Protein AF-A0A945H332-F1 (afdb_monomer)

Sequence (83 aa):
MLTNEELKEAVMYGYDSMTWITWLVLALLTMKTIQAFNKAYADNYNYTAMRANTDKTGIAQFYYAIIMSILCVIVFFLPYVLK

Mean predicted aligned error: 4.56 Å

pLDDT: mean 90.49, std 6.56, range [59.97, 97.31]

Radius of gyration: 16.37 Å; Cα contacts (8 Å, |Δi|>4): 66; chains: 1; bounding box: 36×19×42 Å

Solvent-accessible surface area (backbone atoms only — not comparable to full-atom values): 4454 Å² total; per-residue (Å²): 130,83,50,76,65,57,51,51,50,44,52,52,51,16,62,75,67,53,48,74,64,54,53,52,51,44,51,52,36,51,52,51,21,52,54,24,40,52,55,18,47,67,88,22,96,43,70,71,48,20,69,68,39,87,64,54,64,26,42,51,26,40,53,50,19,52,52,33,50,52,47,40,53,48,63,51,42,42,62,53,76,72,105

Secondary structure (DSSP, 8-state):
---HHHHHHHHHHHHHT--HHHHHHHHHHHHHHHHHHHHHTSS-SSHHHHHH-S-THHHHHHHHHHHHHHHHHHHHHHHHHT-

Structure (mmCIF, N/CA/C/O backbone):
data_AF-A0A945H332-F1
#
_entry.id   AF-A0A945H332-F1
#
loop_
_atom_site.group_PDB
_atom_site.id
_atom_site.type_symbol
_atom_site.label_atom_id
_atom_site.label_alt_id
_atom_site.label_comp_id
_atom_site.label_asym_id
_atom_site.label_entity_id
_atom_site.label_seq_id
_atom_site.pdbx_PDB_ins_code
_atom_site.Cartn_x
_atom_site.Cartn_y
_atom_site.Cartn_z
_atom_site.occupancy
_atom_site.B_iso_or_equiv
_atom_site.auth_seq_id
_atom_site.auth_comp_id
_atom_site.auth_asym_id
_atom_site.auth_atom_id
_atom_site.pdbx_PDB_model_num
ATOM 1 N N . MET A 1 1 ? 7.586 -5.543 21.159 1.00 59.97 1 MET A N 1
ATOM 2 C CA . MET A 1 1 ? 6.882 -6.419 20.197 1.00 59.97 1 MET A CA 1
ATOM 3 C C . MET A 1 1 ? 5.475 -6.567 20.736 1.00 59.97 1 MET A C 1
ATOM 5 O O . MET A 1 1 ? 5.378 -6.873 21.916 1.00 59.97 1 MET A O 1
ATOM 9 N N . LEU A 1 2 ? 4.440 -6.284 19.941 1.00 70.12 2 LEU A N 1
ATOM 10 C CA . LEU A 1 2 ? 3.061 -6.572 20.351 1.00 70.12 2 LEU A CA 1
ATOM 11 C C . LEU A 1 2 ? 2.917 -8.085 20.535 1.00 70.12 2 LEU A C 1
ATOM 13 O O . LEU A 1 2 ? 3.409 -8.860 19.711 1.00 70.12 2 LEU A O 1
ATOM 17 N N . THR A 1 3 ? 2.284 -8.495 21.622 1.00 89.31 3 THR A N 1
ATOM 18 C CA . THR A 1 3 ? 1.884 -9.883 21.842 1.00 89.31 3 THR A CA 1
ATOM 19 C C . THR A 1 3 ? 0.782 -10.271 20.851 1.00 89.31 3 THR A C 1
ATOM 21 O O . THR A 1 3 ? 0.085 -9.420 20.292 1.00 89.31 3 THR A O 1
ATOM 24 N N . ASN A 1 4 ? 0.602 -11.574 20.620 1.00 89.06 4 ASN A N 1
ATOM 25 C CA . ASN A 1 4 ? -0.458 -12.060 19.730 1.00 89.06 4 ASN A CA 1
ATOM 26 C C . ASN A 1 4 ? -1.862 -11.638 20.201 1.00 89.06 4 ASN A C 1
ATOM 28 O O . ASN A 1 4 ? -2.746 -11.446 19.367 1.00 89.06 4 ASN A O 1
ATOM 32 N N . GLU A 1 5 ? -2.071 -11.484 21.513 1.00 90.50 5 GLU A N 1
ATOM 33 C CA . GLU A 1 5 ? -3.351 -11.025 22.060 1.00 90.50 5 GLU A CA 1
ATOM 34 C C . GLU A 1 5 ? -3.593 -9.541 21.778 1.00 90.50 5 GLU A C 1
ATOM 36 O O . GLU A 1 5 ? -4.660 -9.198 21.272 1.00 90.50 5 GLU A O 1
ATOM 41 N N . GLU A 1 6 ? -2.591 -8.683 21.988 1.00 84.94 6 GLU A N 1
ATOM 42 C CA . GLU A 1 6 ? -2.695 -7.249 21.681 1.00 84.94 6 GLU A CA 1
ATOM 43 C C . GLU A 1 6 ? -2.930 -7.006 20.182 1.00 84.94 6 GLU A C 1
ATOM 45 O O . GLU A 1 6 ? -3.714 -6.139 19.800 1.00 84.94 6 GLU A O 1
ATOM 50 N 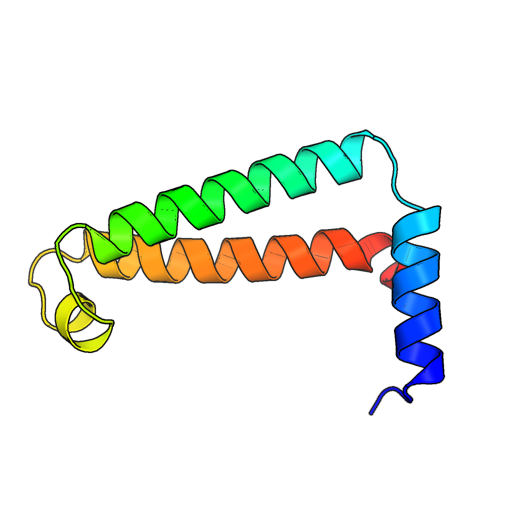N . LEU A 1 7 ? -2.300 -7.801 19.307 1.00 86.00 7 LEU A N 1
ATOM 51 C CA . LEU A 1 7 ? -2.549 -7.721 17.866 1.00 86.00 7 LEU A CA 1
ATOM 52 C C . LEU A 1 7 ? -3.993 -8.109 17.519 1.00 86.00 7 LEU A C 1
ATOM 54 O O . LEU A 1 7 ? -4.630 -7.454 16.693 1.00 86.00 7 LEU A O 1
ATOM 58 N N . LYS A 1 8 ? -4.518 -9.170 18.141 1.00 89.38 8 LYS A N 1
ATOM 59 C CA . LYS A 1 8 ? -5.898 -9.613 17.927 1.00 89.38 8 LYS A CA 1
ATOM 60 C C . LYS A 1 8 ? -6.895 -8.556 18.401 1.00 89.38 8 LYS A C 1
ATOM 62 O O . LYS A 1 8 ? -7.845 -8.274 17.675 1.00 89.38 8 LYS A O 1
ATOM 67 N N . GLU A 1 9 ? -6.669 -7.957 19.570 1.00 88.38 9 GLU A N 1
ATOM 68 C CA . GLU A 1 9 ? -7.495 -6.861 20.087 1.00 88.38 9 GLU A CA 1
ATOM 69 C C . GLU A 1 9 ? -7.489 -5.666 19.128 1.00 88.38 9 GLU A C 1
ATOM 71 O O . GLU A 1 9 ? -8.554 -5.169 18.768 1.00 88.38 9 GLU A O 1
ATOM 76 N N . ALA A 1 10 ? -6.312 -5.258 18.643 1.00 84.44 10 ALA A N 1
ATOM 77 C CA . ALA A 1 10 ? -6.183 -4.140 17.714 1.00 84.44 10 ALA A CA 1
ATOM 78 C C . ALA A 1 10 ? -6.952 -4.361 16.408 1.00 84.44 10 ALA A C 1
ATOM 80 O O . ALA A 1 10 ? -7.620 -3.453 15.910 1.00 84.44 10 ALA A O 1
ATOM 81 N N . VAL A 1 11 ? -6.882 -5.578 15.861 1.00 86.50 11 VAL A N 1
ATOM 82 C CA . VAL A 1 11 ? -7.626 -5.951 14.654 1.00 86.50 11 VAL A CA 1
ATOM 83 C C . VAL A 1 11 ? -9.129 -5.914 14.920 1.00 86.50 11 VAL A C 1
ATOM 85 O O . VAL A 1 11 ? -9.848 -5.266 14.164 1.00 86.50 11 VAL A O 1
ATOM 88 N N . MET A 1 12 ? -9.600 -6.562 15.990 1.00 88.88 12 MET A N 1
ATOM 89 C CA . MET A 1 12 ? -11.024 -6.596 16.348 1.00 88.88 12 MET A CA 1
ATOM 90 C C . MET A 1 12 ? -11.588 -5.189 16.563 1.00 88.88 12 MET A C 1
ATOM 92 O O . MET A 1 12 ? -12.587 -4.828 15.950 1.00 88.88 12 MET A O 1
ATOM 96 N N . TYR A 1 13 ? -10.897 -4.362 17.350 1.00 85.75 13 TYR A N 1
ATOM 97 C CA . TYR A 1 13 ? -11.292 -2.977 17.591 1.00 85.75 13 TYR A CA 1
ATOM 98 C C . TYR A 1 13 ? -11.323 -2.151 16.301 1.00 85.75 13 TYR A C 1
ATOM 100 O O . TYR A 1 13 ? -12.242 -1.357 16.097 1.00 85.75 13 TYR A O 1
ATOM 108 N N . GLY A 1 14 ? -10.329 -2.346 15.427 1.00 83.00 14 GLY A N 1
ATOM 109 C CA . GLY A 1 14 ? -10.280 -1.724 14.109 1.00 83.00 14 GLY A CA 1
ATOM 110 C C . GLY A 1 14 ? -11.544 -2.025 13.310 1.00 83.00 14 GLY A C 1
ATOM 111 O O . GLY A 1 14 ? -12.196 -1.085 12.866 1.00 83.00 14 GLY A O 1
ATOM 112 N N . TYR A 1 15 ? -11.923 -3.304 13.204 1.00 85.38 15 TYR A N 1
ATOM 113 C CA . TYR A 1 15 ? -13.154 -3.753 12.540 1.00 85.38 15 TYR A CA 1
ATOM 114 C C . TYR A 1 15 ? -14.420 -3.151 13.165 1.00 85.38 15 TYR A C 1
ATOM 116 O O . TYR A 1 15 ? -15.241 -2.593 12.436 1.00 85.38 15 TYR A O 1
ATOM 124 N N . ASP A 1 16 ? -14.562 -3.229 14.489 1.00 87.69 16 ASP A N 1
ATOM 125 C CA . ASP A 1 16 ? -15.761 -2.774 15.207 1.00 87.69 16 ASP A CA 1
ATOM 126 C C . ASP A 1 16 ? -15.954 -1.252 15.125 1.00 87.69 16 ASP A C 1
ATOM 128 O O . ASP A 1 16 ? -17.079 -0.752 15.117 1.00 87.69 16 ASP A O 1
ATOM 132 N N . SER A 1 17 ? -14.854 -0.504 15.026 1.00 87.62 17 SER A N 1
ATOM 133 C CA . SER A 1 17 ? -14.861 0.961 14.963 1.00 87.62 17 SER A CA 1
ATOM 134 C C . SER A 1 17 ? -14.972 1.509 13.535 1.00 87.62 17 SER A C 1
ATOM 136 O O . SER A 1 17 ? -15.030 2.728 13.343 1.00 87.62 17 SER A O 1
ATOM 138 N N . MET A 1 18 ? -14.977 0.652 12.506 1.00 88.12 18 MET A N 1
ATOM 139 C CA . MET A 1 18 ? -15.062 1.107 11.117 1.00 88.12 18 MET A CA 1
ATOM 140 C C . MET A 1 18 ? -16.446 1.643 10.777 1.00 88.12 18 MET A C 1
ATOM 142 O O . MET A 1 18 ? -17.465 0.973 10.927 1.00 88.12 18 MET A O 1
ATOM 146 N N . THR A 1 19 ? -16.471 2.828 10.176 1.00 88.31 19 THR A N 1
ATOM 147 C CA . THR A 1 19 ? -17.676 3.348 9.527 1.00 88.31 19 THR A CA 1
ATOM 148 C C . THR A 1 19 ? -17.739 2.887 8.072 1.00 88.31 19 THR A C 1
ATOM 150 O O . THR A 1 19 ? -16.736 2.478 7.483 1.00 88.31 19 THR A O 1
ATOM 153 N N . TRP A 1 20 ? -18.905 3.025 7.438 1.00 87.75 20 TRP A N 1
ATOM 154 C CA . TRP A 1 20 ? -19.050 2.779 5.998 1.00 87.75 20 TRP A CA 1
ATOM 155 C C . TRP A 1 20 ? -18.085 3.634 5.147 1.00 87.75 20 TRP A C 1
ATOM 157 O O . TRP A 1 20 ? -17.646 3.185 4.090 1.00 87.75 20 TRP A O 1
ATOM 167 N N . ILE A 1 21 ? -17.707 4.832 5.618 1.00 87.81 21 ILE A N 1
ATOM 168 C CA . ILE A 1 21 ? -16.724 5.702 4.950 1.00 87.81 21 ILE A CA 1
ATOM 169 C C . ILE A 1 21 ? -15.335 5.065 5.006 1.00 87.81 21 ILE A C 1
ATOM 171 O O . ILE A 1 21 ? -14.640 5.036 3.993 1.00 87.81 21 ILE A O 1
ATOM 175 N N . THR A 1 22 ? -14.939 4.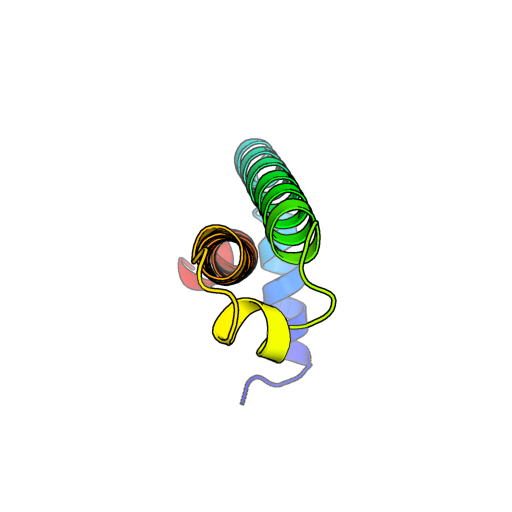513 6.156 1.00 89.25 22 THR A N 1
ATOM 176 C CA . THR A 1 22 ? -13.657 3.808 6.315 1.00 89.25 22 THR A CA 1
ATOM 177 C C . THR A 1 22 ? -13.564 2.639 5.334 1.00 89.25 22 THR A C 1
ATOM 179 O O . THR A 1 22 ? -12.572 2.512 4.616 1.00 89.25 22 THR A O 1
ATOM 182 N N . TRP A 1 23 ? -14.635 1.848 5.223 1.00 90.12 23 TRP A N 1
ATOM 183 C CA . TRP A 1 23 ? -14.732 0.757 4.251 1.00 90.12 23 TRP A CA 1
ATOM 184 C C . TRP A 1 23 ? -14.609 1.236 2.804 1.00 90.12 23 TRP A C 1
ATOM 186 O O . TRP A 1 23 ? -13.858 0.652 2.021 1.00 90.12 23 TRP A O 1
ATOM 196 N N . LEU A 1 24 ? -15.299 2.325 2.451 1.00 93.25 24 LEU A N 1
ATOM 197 C CA . LEU A 1 24 ? -15.221 2.915 1.116 1.00 93.25 24 LEU A CA 1
ATOM 198 C C . LEU A 1 24 ? -13.797 3.386 0.786 1.00 93.25 24 LEU A C 1
ATOM 200 O O . LEU A 1 24 ? -13.292 3.107 -0.301 1.00 93.25 24 LEU A O 1
ATOM 204 N N . VAL A 1 25 ? -13.131 4.068 1.722 1.00 93.75 25 VAL A N 1
ATOM 205 C CA . VAL A 1 25 ? -11.748 4.530 1.545 1.00 93.75 25 VAL A CA 1
ATOM 206 C C . VAL A 1 25 ? -10.810 3.342 1.351 1.00 93.7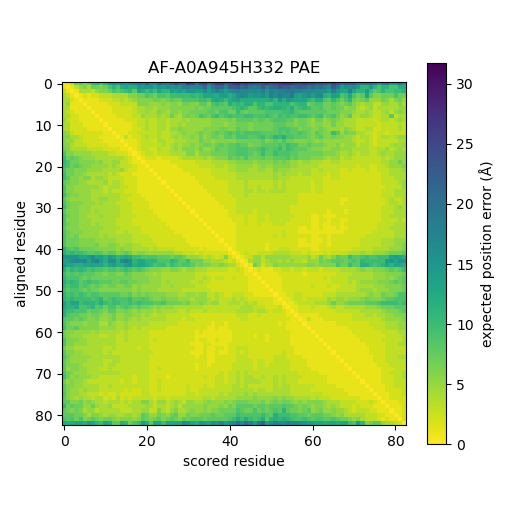5 25 VAL A C 1
ATOM 208 O O . VAL A 1 25 ? -10.035 3.341 0.396 1.00 93.75 25 VAL A O 1
ATOM 211 N N . LEU A 1 26 ? -10.910 2.300 2.181 1.00 94.00 26 LEU A N 1
ATOM 212 C CA . LEU A 1 26 ? -10.085 1.096 2.040 1.00 94.00 26 LEU A CA 1
ATOM 213 C C . LEU A 1 26 ? -10.288 0.406 0.688 1.00 94.00 26 LEU A C 1
ATOM 215 O O . LEU A 1 26 ? -9.310 0.017 0.045 1.00 94.00 26 LEU A O 1
ATOM 219 N N . ALA A 1 27 ? -11.531 0.303 0.215 1.00 93.88 27 ALA A N 1
ATOM 220 C CA . ALA A 1 27 ? -11.829 -0.254 -1.101 1.00 93.88 27 ALA A CA 1
ATOM 221 C C . ALA A 1 27 ? -11.185 0.569 -2.231 1.00 93.88 27 ALA A C 1
ATOM 223 O O . ALA A 1 27 ? -10.541 0.009 -3.122 1.00 93.88 27 ALA A O 1
ATOM 224 N N . LEU A 1 28 ? -11.300 1.900 -2.180 1.00 96.19 28 LEU A N 1
ATOM 225 C CA . LEU A 1 28 ? -10.692 2.801 -3.164 1.00 96.19 28 LEU A CA 1
ATOM 226 C C . LEU A 1 28 ? -9.164 2.696 -3.173 1.00 96.19 28 LEU A C 1
ATOM 228 O O . LEU A 1 28 ? -8.571 2.560 -4.246 1.00 96.19 28 LEU A O 1
ATOM 232 N N . LEU A 1 29 ? -8.531 2.727 -1.998 1.00 95.75 29 LEU A N 1
ATOM 233 C CA . LEU A 1 29 ? -7.081 2.593 -1.868 1.00 95.75 29 LEU A CA 1
ATOM 234 C C . LEU A 1 29 ? -6.607 1.245 -2.428 1.00 95.75 29 LEU A C 1
ATOM 236 O O . LEU A 1 29 ? -5.674 1.206 -3.227 1.00 95.75 29 LEU A O 1
ATOM 240 N N . THR A 1 30 ? -7.313 0.159 -2.106 1.00 95.88 30 THR A N 1
ATOM 241 C CA . THR A 1 30 ? -6.999 -1.195 -2.587 1.00 95.88 30 THR A CA 1
ATOM 242 C C . THR A 1 30 ? -7.090 -1.291 -4.111 1.00 95.88 30 THR A C 1
ATOM 244 O O . THR A 1 30 ? -6.165 -1.781 -4.759 1.00 95.88 30 THR A O 1
ATOM 247 N N . MET A 1 31 ? -8.158 -0.762 -4.718 1.00 96.75 31 MET A N 1
ATOM 248 C CA . MET A 1 31 ? -8.295 -0.734 -6.178 1.00 96.75 31 MET A CA 1
ATOM 249 C C . MET A 1 31 ? -7.174 0.068 -6.847 1.00 96.75 31 MET A C 1
ATOM 251 O O . MET A 1 31 ? -6.634 -0.361 -7.868 1.00 96.75 31 MET A O 1
ATOM 255 N N . LYS A 1 32 ? -6.791 1.216 -6.275 1.00 95.94 32 LYS A N 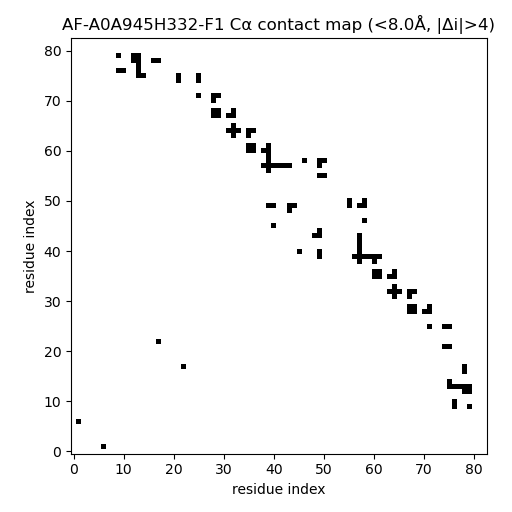1
ATOM 256 C CA . LYS A 1 32 ? -5.688 2.038 -6.795 1.00 95.94 32 LYS A CA 1
ATOM 257 C C . LYS A 1 32 ? -4.344 1.324 -6.699 1.00 95.94 32 LYS A C 1
ATOM 259 O O . LYS A 1 32 ? -3.583 1.368 -7.663 1.00 95.94 32 LYS A O 1
ATOM 264 N N . THR A 1 33 ? -4.085 0.627 -5.596 1.00 97.31 33 THR A N 1
ATOM 265 C CA . THR A 1 33 ? -2.900 -0.221 -5.423 1.00 97.31 33 THR A CA 1
ATOM 266 C C . THR A 1 33 ? -2.814 -1.286 -6.515 1.00 97.31 33 THR A C 1
ATOM 268 O O . THR A 1 33 ? -1.787 -1.396 -7.181 1.00 97.31 33 THR A O 1
ATOM 271 N N . ILE A 1 34 ? -3.900 -2.029 -6.758 1.00 96.62 34 ILE A N 1
ATOM 272 C CA . ILE A 1 34 ? -3.944 -3.079 -7.791 1.00 96.62 34 ILE A CA 1
ATOM 273 C C . ILE A 1 34 ? -3.703 -2.484 -9.183 1.00 96.62 34 ILE A C 1
ATOM 275 O O . ILE A 1 34 ? -2.881 -2.992 -9.943 1.00 96.62 34 ILE A O 1
ATOM 279 N N . GLN A 1 35 ? -4.377 -1.379 -9.516 1.00 96.62 35 GLN A N 1
ATOM 280 C CA . GLN A 1 35 ? -4.190 -0.693 -10.799 1.00 96.62 35 GLN A CA 1
ATOM 281 C C . GLN A 1 35 ? -2.741 -0.240 -11.006 1.00 96.62 35 GLN A C 1
ATOM 283 O O . GLN A 1 35 ? -2.209 -0.364 -12.108 1.00 96.62 35 GLN A O 1
ATOM 288 N N . ALA A 1 36 ? -2.104 0.282 -9.959 1.00 96.12 36 ALA A N 1
ATOM 289 C CA . ALA A 1 36 ? -0.725 0.738 -10.014 1.00 96.12 36 ALA A CA 1
ATOM 290 C C . ALA A 1 36 ? 0.264 -0.423 -10.170 1.00 96.12 36 ALA A C 1
ATOM 292 O O . ALA A 1 36 ? 1.151 -0.340 -11.016 1.00 96.12 36 ALA A O 1
ATOM 293 N N . PHE A 1 37 ? 0.078 -1.537 -9.451 1.00 96.38 37 PHE A N 1
ATOM 294 C CA . PHE A 1 37 ? 0.893 -2.733 -9.674 1.00 96.38 37 PHE A CA 1
ATOM 295 C C . PHE A 1 37 ? 0.713 -3.282 -11.091 1.00 96.38 37 PHE A C 1
ATOM 297 O O . PHE A 1 37 ? 1.707 -3.520 -11.771 1.00 96.38 37 PHE A O 1
ATOM 304 N N . ASN A 1 38 ? -0.517 -3.387 -11.595 1.00 95.44 38 ASN A N 1
ATOM 305 C CA . ASN A 1 38 ? -0.750 -3.840 -12.969 1.00 95.44 38 ASN A CA 1
ATOM 306 C C . ASN A 1 38 ? -0.023 -2.962 -13.997 1.00 95.44 38 ASN A C 1
ATOM 308 O O . ASN A 1 38 ? 0.566 -3.484 -14.936 1.00 95.44 38 ASN A O 1
ATOM 312 N N . LYS A 1 39 ? -0.006 -1.637 -13.800 1.00 94.19 39 LYS A N 1
ATOM 313 C CA . LYS A 1 39 ? 0.764 -0.717 -14.653 1.00 94.19 39 LYS A CA 1
ATOM 314 C C . LYS A 1 39 ? 2.272 -0.880 -14.489 1.00 94.19 39 LYS A C 1
ATOM 316 O O . LYS A 1 39 ? 2.990 -0.837 -15.479 1.00 94.19 39 LYS A O 1
ATOM 321 N N . ALA A 1 40 ? 2.757 -1.062 -13.263 1.00 95.06 40 ALA A N 1
ATOM 322 C CA . ALA A 1 40 ? 4.178 -1.256 -12.998 1.00 95.06 40 ALA A CA 1
ATOM 323 C C . ALA A 1 40 ? 4.729 -2.481 -13.746 1.00 95.06 40 ALA A C 1
ATOM 325 O O . ALA A 1 40 ? 5.789 -2.408 -14.372 1.00 95.06 40 ALA A O 1
ATOM 326 N N . TYR A 1 41 ? 3.967 -3.576 -13.709 1.00 94.50 41 TYR A N 1
ATOM 327 C CA . TYR A 1 41 ? 4.320 -4.873 -14.281 1.00 94.50 41 TYR A CA 1
ATOM 328 C C . TYR A 1 41 ? 3.839 -5.088 -15.726 1.00 94.50 41 TYR A C 1
ATOM 330 O O . TYR A 1 41 ? 4.065 -6.167 -16.265 1.00 94.50 41 TYR A O 1
ATOM 338 N N . ALA A 1 42 ? 3.216 -4.093 -16.370 1.00 92.31 42 ALA A N 1
ATOM 339 C CA . ALA A 1 42 ? 2.710 -4.232 -17.739 1.00 92.31 42 ALA A CA 1
ATOM 340 C C . ALA A 1 42 ? 3.831 -4.570 -18.738 1.00 92.31 42 ALA A C 1
ATOM 342 O O . ALA A 1 42 ? 3.717 -5.533 -19.490 1.00 92.31 42 ALA A O 1
ATOM 343 N N . ASP A 1 43 ? 4.941 -3.828 -18.662 1.00 86.56 43 ASP A N 1
ATOM 344 C CA . ASP A 1 43 ? 6.086 -3.961 -19.576 1.00 86.56 43 ASP A CA 1
ATOM 345 C C . ASP A 1 43 ? 7.364 -4.451 -18.872 1.00 86.56 43 ASP A C 1
ATOM 347 O O . ASP A 1 43 ? 8.442 -4.501 -19.463 1.00 86.56 43 ASP A O 1
ATOM 351 N N . ASN A 1 44 ? 7.279 -4.792 -17.581 1.00 87.75 44 ASN A N 1
ATOM 352 C CA . ASN A 1 44 ? 8.436 -5.162 -16.770 1.00 87.75 44 ASN A CA 1
ATOM 353 C C . ASN A 1 44 ? 8.131 -6.408 -15.931 1.00 87.75 44 ASN A C 1
ATOM 355 O O . ASN A 1 44 ? 7.294 -6.378 -15.035 1.00 87.75 44 ASN A O 1
ATOM 359 N N . TYR A 1 45 ? 8.868 -7.493 -16.168 1.00 85.62 45 TYR A N 1
ATOM 360 C CA . TYR A 1 45 ? 8.642 -8.784 -15.507 1.00 85.62 45 TYR A CA 1
ATOM 361 C C . TYR A 1 45 ? 9.012 -8.790 -14.015 1.00 85.62 45 TYR A C 1
ATOM 363 O O . TYR A 1 45 ? 8.489 -9.594 -13.246 1.00 85.62 45 TYR A O 1
ATOM 371 N N . ASN A 1 46 ? 9.926 -7.916 -13.583 1.00 92.75 46 ASN A N 1
ATOM 372 C CA . ASN A 1 46 ? 10.303 -7.779 -12.181 1.00 92.75 46 ASN A CA 1
ATOM 373 C C . ASN A 1 46 ? 10.868 -6.387 -11.856 1.00 92.75 46 ASN A C 1
ATOM 375 O O . ASN A 1 46 ? 11.102 -5.560 -12.738 1.00 92.75 46 ASN A O 1
ATOM 379 N N . TYR A 1 47 ? 11.125 -6.146 -10.569 1.00 91.50 47 TYR A N 1
ATOM 380 C CA . TYR A 1 47 ? 11.668 -4.880 -10.072 1.00 91.50 47 TYR A CA 1
ATOM 381 C C . TYR A 1 47 ? 13.018 -4.503 -10.705 1.00 91.50 47 TYR A C 1
ATOM 383 O O . TYR A 1 47 ? 13.244 -3.340 -11.039 1.00 91.50 47 TYR A O 1
ATOM 391 N N . THR A 1 48 ? 13.917 -5.471 -10.906 1.00 93.44 48 THR A N 1
ATOM 392 C CA . THR A 1 48 ? 15.222 -5.222 -11.539 1.00 93.44 48 THR A CA 1
ATOM 393 C C . THR A 1 48 ? 15.048 -4.688 -12.959 1.00 93.44 48 THR A C 1
ATOM 395 O O . THR A 1 48 ? 15.712 -3.720 -13.328 1.00 93.44 48 THR A O 1
ATOM 398 N N . ALA A 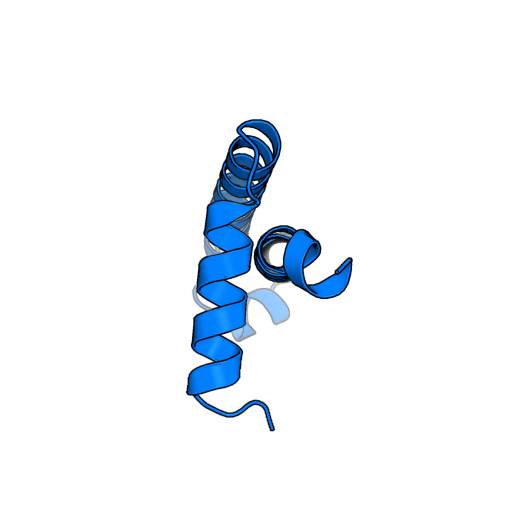1 49 ? 14.106 -5.256 -13.718 1.00 92.44 49 ALA A N 1
ATOM 399 C CA . ALA A 1 49 ? 13.754 -4.794 -15.055 1.00 92.44 49 ALA A CA 1
ATOM 400 C C . ALA A 1 49 ? 13.171 -3.375 -15.025 1.00 92.44 49 ALA A C 1
ATOM 402 O O . ALA A 1 49 ? 13.654 -2.510 -15.749 1.00 92.44 49 ALA A O 1
ATOM 403 N N . MET A 1 50 ? 12.231 -3.095 -14.111 1.00 93.62 50 MET A N 1
ATOM 404 C CA . MET A 1 50 ? 11.657 -1.749 -13.936 1.00 93.62 50 MET A CA 1
ATOM 405 C C . MET A 1 50 ? 12.723 -0.695 -13.632 1.00 93.62 50 MET A C 1
ATOM 407 O O . MET A 1 50 ? 12.660 0.431 -14.119 1.00 93.62 50 MET A O 1
ATOM 411 N N . ARG A 1 51 ? 13.713 -1.046 -12.805 1.00 92.75 51 ARG A N 1
ATOM 412 C CA . ARG A 1 51 ? 14.790 -0.129 -12.424 1.00 92.75 51 ARG A CA 1
ATOM 413 C C . ARG A 1 51 ? 15.732 0.159 -13.592 1.00 92.75 51 ARG A C 1
ATOM 415 O O . ARG A 1 51 ? 16.168 1.305 -13.745 1.00 92.75 51 ARG A O 1
ATOM 422 N N . ALA A 1 52 ? 16.041 -0.866 -14.385 1.00 92.75 52 ALA A N 1
ATOM 423 C CA . ALA A 1 52 ? 16.918 -0.775 -15.547 1.00 92.75 52 ALA A CA 1
ATOM 424 C C . ALA A 1 52 ? 16.241 -0.123 -16.766 1.00 92.75 52 ALA A C 1
ATOM 426 O O . ALA A 1 52 ? 16.937 0.458 -17.595 1.00 92.75 52 ALA A O 1
ATOM 427 N N . ASN A 1 53 ? 14.907 -0.167 -16.852 1.00 90.81 53 ASN A N 1
ATOM 428 C CA . ASN A 1 53 ? 14.137 0.439 -17.936 1.00 90.81 53 ASN A CA 1
ATOM 429 C C . ASN A 1 53 ? 14.397 1.955 -18.023 1.00 90.81 53 ASN A C 1
ATOM 431 O O . ASN A 1 53 ? 14.448 2.649 -17.003 1.00 90.81 53 ASN A O 1
ATOM 435 N N . THR A 1 54 ? 14.600 2.474 -19.234 1.00 92.44 54 THR A N 1
ATOM 436 C CA . THR A 1 54 ? 14.772 3.911 -19.481 1.00 92.44 54 THR A CA 1
ATOM 437 C C . THR A 1 54 ? 13.499 4.678 -19.134 1.00 92.44 54 THR A C 1
ATOM 439 O O . THR A 1 54 ? 13.585 5.752 -18.536 1.00 92.44 54 THR A O 1
ATOM 442 N N . ASP A 1 55 ? 12.331 4.101 -19.426 1.00 91.06 55 ASP A N 1
ATOM 443 C CA . ASP A 1 55 ? 11.049 4.633 -18.981 1.00 91.06 55 ASP A CA 1
ATOM 444 C C . ASP A 1 55 ? 10.845 4.345 -17.485 1.00 91.06 55 ASP A C 1
ATOM 446 O O . ASP A 1 55 ? 10.714 3.201 -17.040 1.00 91.06 55 ASP A O 1
ATOM 450 N N . LYS A 1 56 ? 10.816 5.417 -16.685 1.00 92.06 56 LYS A N 1
ATOM 451 C CA . LYS A 1 56 ? 10.656 5.353 -15.225 1.00 92.06 56 LYS A CA 1
ATOM 452 C C . LYS A 1 56 ? 9.199 5.269 -14.771 1.00 92.06 56 LYS A C 1
ATOM 454 O O . LYS A 1 56 ? 8.945 5.220 -13.567 1.00 92.06 56 LYS A O 1
ATOM 459 N N . THR A 1 57 ? 8.245 5.192 -15.695 1.00 93.69 57 THR A N 1
ATOM 460 C CA . THR A 1 57 ? 6.820 5.062 -15.374 1.00 93.69 57 THR A CA 1
ATOM 461 C C . THR A 1 57 ? 6.536 3.797 -14.564 1.00 93.69 57 THR A C 1
ATOM 463 O O . THR A 1 57 ? 5.856 3.869 -13.540 1.00 93.69 57 THR A O 1
ATOM 466 N N . GLY A 1 58 ? 7.104 2.650 -14.958 1.00 92.81 58 GLY A N 1
ATOM 467 C CA . GLY A 1 58 ? 6.867 1.373 -14.274 1.00 92.81 58 GLY A CA 1
ATOM 468 C C . GLY A 1 58 ? 7.323 1.386 -12.812 1.00 92.81 58 GLY A C 1
ATOM 469 O O . GLY A 1 58 ? 6.551 1.069 -11.906 1.00 92.81 58 GLY A O 1
ATOM 470 N N . ILE A 1 59 ? 8.554 1.846 -12.560 1.00 95.94 59 ILE A N 1
ATOM 471 C CA . ILE A 1 59 ? 9.091 1.942 -11.196 1.00 95.94 59 ILE A CA 1
ATOM 472 C C . ILE A 1 59 ? 8.367 3.005 -10.353 1.00 95.94 59 ILE A C 1
ATOM 474 O O . ILE A 1 59 ? 8.160 2.803 -9.158 1.00 95.94 59 ILE A O 1
ATOM 478 N N . ALA A 1 60 ? 7.917 4.109 -10.957 1.00 96.06 60 ALA A N 1
ATOM 479 C CA . ALA A 1 60 ? 7.117 5.110 -10.255 1.00 96.06 60 ALA A CA 1
ATOM 480 C C . ALA A 1 60 ? 5.762 4.540 -9.801 1.00 96.06 60 ALA A C 1
ATOM 482 O O . ALA A 1 60 ? 5.365 4.733 -8.652 1.00 96.06 60 ALA A O 1
ATOM 483 N N . GLN A 1 61 ? 5.076 3.789 -10.671 1.00 97.12 61 GLN A N 1
ATOM 484 C CA . GLN A 1 61 ? 3.822 3.113 -10.324 1.00 97.12 61 GLN A CA 1
ATOM 485 C C . GLN A 1 61 ? 4.027 2.036 -9.252 1.00 97.12 61 GLN A C 1
ATOM 487 O O . GLN A 1 61 ? 3.189 1.898 -8.363 1.00 97.12 61 GLN A O 1
ATOM 492 N N . PHE A 1 62 ? 5.161 1.330 -9.274 1.00 96.56 62 PHE A N 1
ATOM 493 C CA . PHE A 1 62 ? 5.520 0.363 -8.236 1.00 96.56 62 PHE A CA 1
ATOM 494 C C . PHE A 1 62 ? 5.623 1.021 -6.851 1.00 96.56 62 PHE A C 1
ATOM 496 O O . PHE A 1 62 ? 4.989 0.567 -5.899 1.00 96.56 62 PHE A O 1
ATOM 503 N N . TYR A 1 63 ? 6.362 2.130 -6.735 1.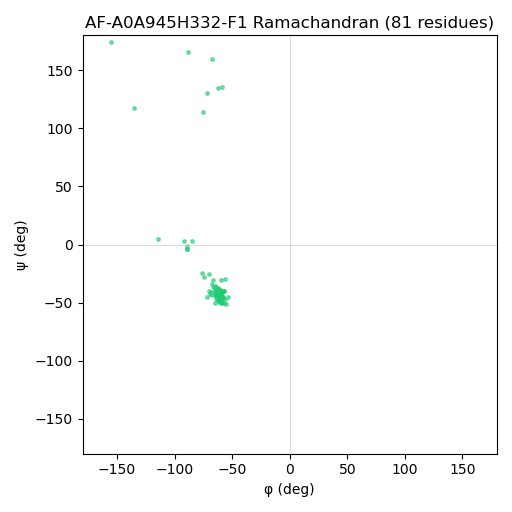00 96.94 63 TYR A N 1
ATOM 504 C CA . TYR A 1 63 ? 6.461 2.862 -5.468 1.00 96.94 63 TYR A CA 1
ATOM 505 C C . TYR A 1 63 ? 5.126 3.465 -5.034 1.00 96.94 63 TYR A C 1
ATOM 507 O O . TYR A 1 63 ? 4.785 3.402 -3.854 1.00 96.94 63 TYR A O 1
ATOM 515 N N . TYR A 1 64 ? 4.347 4.000 -5.976 1.00 96.81 64 TYR A N 1
ATOM 516 C CA . TYR A 1 64 ? 3.000 4.483 -5.686 1.00 96.81 64 TYR A CA 1
ATOM 517 C C . TYR A 1 64 ? 2.120 3.368 -5.095 1.00 96.81 64 TYR A C 1
ATOM 519 O O . TYR A 1 64 ? 1.478 3.578 -4.069 1.00 96.81 64 TYR A O 1
ATOM 527 N N . ALA A 1 65 ? 2.149 2.162 -5.667 1.00 96.31 65 ALA A N 1
ATOM 528 C CA . ALA A 1 65 ? 1.399 1.016 -5.155 1.00 96.31 65 ALA A CA 1
ATOM 529 C C . ALA A 1 65 ? 1.834 0.601 -3.735 1.00 96.31 65 ALA A C 1
ATOM 531 O O . ALA A 1 65 ? 0.986 0.294 -2.891 1.00 96.31 65 ALA A O 1
ATOM 532 N N . ILE A 1 66 ? 3.139 0.647 -3.435 1.00 96.44 66 ILE A N 1
ATOM 533 C CA . ILE A 1 66 ? 3.659 0.399 -2.079 1.00 96.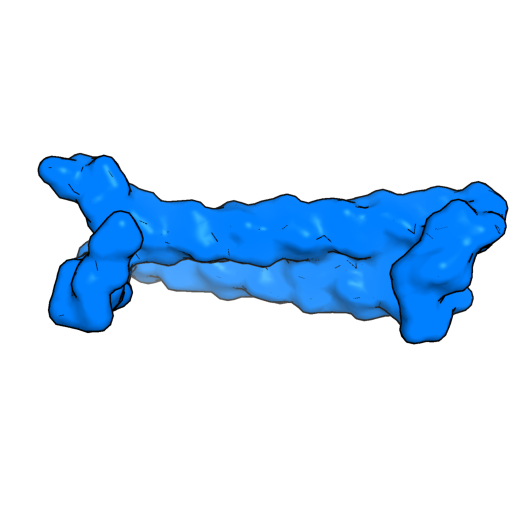44 66 ILE A CA 1
ATOM 534 C C . ILE A 1 66 ? 3.109 1.432 -1.091 1.00 96.44 66 ILE A C 1
ATOM 536 O O . ILE A 1 66 ? 2.584 1.055 -0.044 1.00 96.44 66 ILE A O 1
ATOM 540 N N . ILE A 1 67 ? 3.188 2.723 -1.425 1.00 96.56 67 ILE A N 1
ATOM 541 C CA . ILE A 1 67 ? 2.698 3.805 -0.558 1.00 96.56 67 ILE A CA 1
ATOM 542 C C . ILE A 1 67 ? 1.200 3.633 -0.287 1.00 96.56 67 ILE A C 1
ATOM 544 O O . ILE A 1 67 ? 0.768 3.704 0.862 1.00 96.56 67 ILE A O 1
ATOM 548 N N . MET A 1 68 ? 0.411 3.334 -1.320 1.00 96.12 68 MET A N 1
ATOM 549 C CA . MET A 1 68 ? -1.030 3.102 -1.184 1.00 96.12 68 MET A CA 1
ATOM 550 C C . MET A 1 68 ? -1.351 1.872 -0.323 1.00 96.12 68 MET A C 1
ATOM 552 O O . MET A 1 68 ? -2.282 1.916 0.478 1.00 96.12 68 MET A O 1
ATOM 556 N N . SER A 1 69 ? -0.554 0.803 -0.413 1.00 95.69 69 SER A N 1
ATOM 557 C CA . SER A 1 69 ? -0.693 -0.378 0.456 1.00 95.69 69 SER A CA 1
ATOM 558 C C . SER A 1 69 ? -0.446 -0.038 1.927 1.00 95.69 69 SER A C 1
ATOM 560 O O . SER A 1 69 ? -1.200 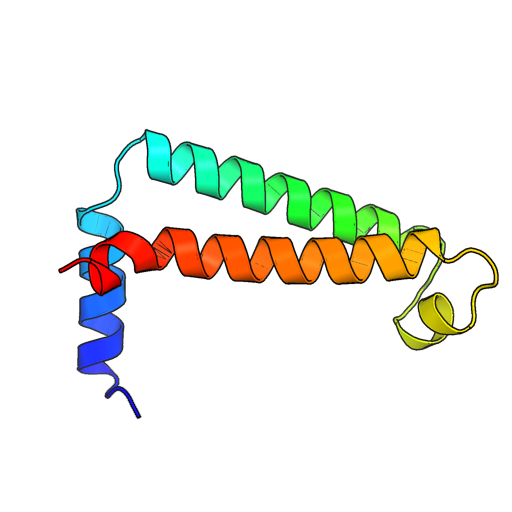-0.465 2.798 1.00 95.69 69 SER A O 1
ATOM 562 N N . ILE A 1 70 ? 0.582 0.768 2.211 1.00 95.19 70 ILE A N 1
ATOM 563 C CA . ILE A 1 70 ? 0.874 1.241 3.570 1.00 95.19 70 ILE A CA 1
ATOM 564 C C . ILE A 1 70 ? -0.274 2.118 4.082 1.00 95.19 70 ILE A C 1
ATOM 566 O O . ILE A 1 70 ? -0.715 1.950 5.217 1.00 95.19 70 ILE A O 1
ATOM 570 N N . LEU A 1 71 ? -0.811 3.005 3.238 1.00 94.06 71 LEU A N 1
ATOM 571 C CA . LEU A 1 71 ? -1.973 3.825 3.584 1.00 94.06 71 LEU A CA 1
ATOM 572 C C . LEU A 1 71 ? -3.211 2.977 3.907 1.00 94.06 71 LEU A C 1
ATOM 57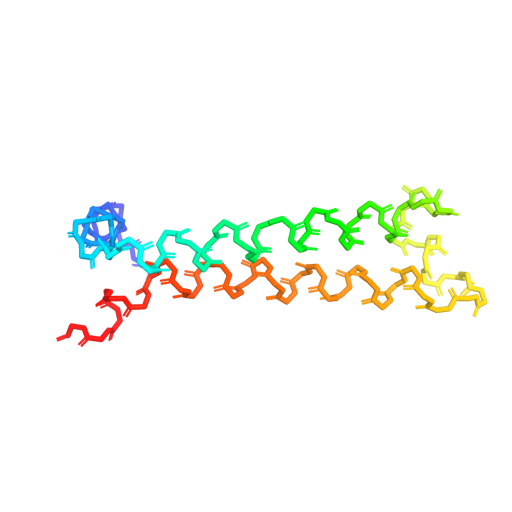4 O O . LEU A 1 71 ? -3.903 3.309 4.865 1.00 94.06 71 LEU A O 1
ATOM 578 N N . CYS A 1 72 ? -3.469 1.871 3.194 1.00 93.44 72 CYS A N 1
ATOM 579 C CA . CYS A 1 72 ? -4.542 0.938 3.566 1.00 93.44 72 CYS A CA 1
ATOM 580 C C . CYS A 1 72 ? -4.375 0.433 5.004 1.00 93.44 72 CYS A C 1
ATOM 582 O O . CYS A 1 72 ? -5.329 0.450 5.777 1.00 93.44 72 CYS A O 1
ATOM 584 N N . VAL A 1 73 ? -3.163 0.008 5.375 1.00 91.19 73 VAL A N 1
ATOM 585 C CA . VAL A 1 73 ? -2.875 -0.493 6.727 1.00 91.19 73 VAL A CA 1
ATOM 586 C C . VAL A 1 73 ? -3.065 0.613 7.767 1.00 91.19 73 VAL A C 1
ATOM 588 O O . VAL A 1 73 ? -3.711 0.387 8.786 1.00 91.19 73 VAL A O 1
ATOM 591 N N . ILE A 1 74 ? -2.566 1.824 7.498 1.00 91.12 74 ILE A N 1
ATOM 592 C CA . ILE A 1 74 ? -2.723 2.969 8.405 1.00 91.12 74 ILE A CA 1
ATOM 593 C C . ILE A 1 74 ? -4.200 3.300 8.605 1.00 91.12 74 ILE A C 1
ATOM 595 O O . ILE A 1 74 ? -4.631 3.428 9.742 1.00 91.12 74 ILE A O 1
ATOM 599 N N . VAL A 1 75 ? -4.985 3.412 7.529 1.00 90.44 75 VAL A N 1
ATOM 600 C CA . VAL A 1 75 ? -6.424 3.716 7.616 1.00 90.44 75 VAL A CA 1
ATOM 601 C C . VAL A 1 75 ? -7.169 2.626 8.383 1.00 90.44 75 VAL A C 1
ATOM 603 O O . VAL A 1 75 ? -8.049 2.945 9.178 1.00 90.44 75 VAL A O 1
ATOM 606 N N . PHE A 1 76 ? -6.796 1.359 8.189 1.00 89.81 76 PHE A N 1
ATOM 607 C CA . PHE A 1 76 ? -7.394 0.241 8.911 1.00 89.81 76 PHE A CA 1
ATOM 608 C C . PHE A 1 76 ? -7.149 0.337 10.426 1.00 89.81 76 PHE A C 1
ATOM 610 O O . PHE A 1 76 ? -8.080 0.175 11.211 1.00 89.81 76 PHE A O 1
ATOM 617 N N . PHE A 1 77 ? -5.916 0.638 10.841 1.00 88.69 77 PHE A N 1
ATOM 618 C CA . PHE A 1 77 ? -5.543 0.731 12.257 1.00 88.69 77 PHE A CA 1
ATOM 619 C C . PHE A 1 77 ? -5.727 2.127 12.868 1.00 88.69 77 PHE A C 1
ATOM 621 O O . PHE A 1 77 ? -5.529 2.289 14.070 1.00 88.69 77 PHE A O 1
ATOM 628 N N . LEU A 1 78 ? -6.126 3.132 12.085 1.00 86.00 78 LEU A N 1
ATOM 629 C CA . LEU A 1 78 ? -6.286 4.509 12.554 1.00 86.00 78 LEU A CA 1
ATOM 630 C C . LEU A 1 78 ? -7.195 4.615 13.792 1.00 86.00 78 LEU A C 1
ATOM 632 O O . LEU A 1 78 ? -6.785 5.286 14.737 1.00 86.00 78 LEU A O 1
ATOM 636 N N . PRO A 1 79 ? -8.363 3.938 13.863 1.00 83.69 79 PRO A N 1
ATOM 637 C CA . PRO A 1 79 ? -9.203 3.989 15.058 1.00 83.69 79 PRO A CA 1
ATOM 638 C C . PRO A 1 79 ? -8.479 3.477 16.305 1.00 83.69 79 PRO A C 1
ATOM 640 O O . PRO A 1 79 ? -8.600 4.067 17.370 1.00 83.69 79 PRO A O 1
ATOM 643 N N . TYR A 1 80 ? -7.690 2.409 16.167 1.00 80.44 80 TYR A N 1
ATOM 644 C CA . TYR A 1 80 ? -6.937 1.831 17.276 1.00 80.44 80 TYR A CA 1
ATOM 645 C C . TYR A 1 80 ? -5.836 2.771 17.791 1.00 80.44 80 TYR A C 1
ATOM 647 O O . TYR A 1 80 ? -5.602 2.835 18.991 1.00 80.44 80 TYR A O 1
ATOM 655 N N . VAL A 1 81 ? -5.179 3.520 16.899 1.00 80.06 81 VAL A N 1
ATOM 656 C CA . VAL A 1 81 ? -4.117 4.481 17.263 1.00 80.06 81 VAL A CA 1
ATOM 657 C C . VAL A 1 81 ? -4.674 5.753 17.909 1.00 80.06 81 VAL A C 1
ATOM 659 O O . VAL A 1 81 ? -3.973 6.397 18.682 1.00 80.06 81 VAL A O 1
ATOM 662 N N . LEU A 1 82 ? -5.909 6.135 17.574 1.00 78.38 82 LEU A N 1
ATOM 663 C CA . LEU A 1 82 ? -6.571 7.333 18.101 1.00 78.38 82 LEU A CA 1
ATOM 664 C C . LEU A 1 82 ? -7.354 7.090 19.405 1.00 78.38 82 LEU A C 1
ATOM 666 O O . LEU A 1 82 ? -7.953 8.036 19.917 1.00 78.38 82 LEU A O 1
ATOM 670 N N . LYS A 1 83 ? -7.376 5.849 19.903 1.00 67.50 83 LYS A N 1
ATOM 671 C CA . LYS A 1 83 ? -7.895 5.492 21.229 1.00 67.50 83 LYS A CA 1
ATOM 672 C C . LYS A 1 83 ? -7.056 6.144 22.329 1.00 67.50 83 LYS A C 1
ATOM 674 O O . LYS A 1 83 ? -7.677 6.614 23.307 1.00 67.50 83 LYS A O 1
#

Foldseek 3Di:
DDDPVNVVVLLVQLVVPDDPVLVVLLVVLQVLLVVLQCQLCVPAVDPVRCVPDPDVSSVVSVVVSVVSVVVSVCSSSVSVVVD